Protein 1BX7 (pdb70)

Sequence (51 aa):
GNTCGGETCSAAQVCLKGKCVCNEVHCRIRCKYGLKKDENGCEYPCSCAKA

CATH classification: 2.10.22.10

Radius of gyration: 12.62 Å; C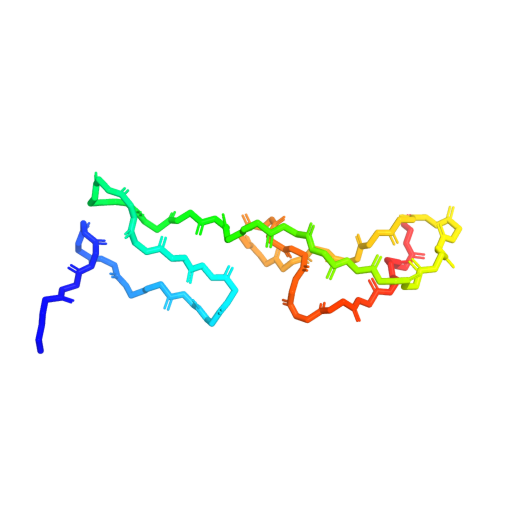α contacts (8 Å, |Δi|>4): 71; chains: 1; bounding box: 30×35×16 Å

Structure (mmCIF, N/CA/C/O backbone):
data_1BX7
#
_entry.id   1BX7
#
_cell.length_a   37.713
_cell.length_b   37.713
_cell.length_c   67.812
_cell.angle_alpha   90.00
_cell.angle_beta   90.00
_cell.angle_gamma   90.00
#
_symmetry.space_group_name_H-M   'P 43 21 2'
#
loop_
_entity.id
_entity.type
_entity.pdbx_description
1 polymer HIRUSTASIN
2 non-polymer 'SULFATE ION'
3 water water
#
loop_
_atom_site.group_PDB
_atom_site.id
_atom_site.type_symbol
_atom_site.label_atom_id
_atom_site.label_alt_id
_atom_site.label_comp_id
_atom_site.label_asym_id
_atom_site.label_entity_id
_atom_site.label_seq_id
_atom_site.pdbx_PDB_ins_code
_atom_site.Cartn_x
_atom_site.Cartn_y
_atom_site.Cartn_z
_atom_site.occupancy
_atom_site.B_iso_or_equiv
_atom_site.auth_seq_id
_atom_site.auth_comp_id
_atom_site.auth_asym_id
_atom_site.auth_atom_id
_atom_site.pdbx_PDB_model_num
ATOM 1 N N . GLY A 1 3 ? 46.621 -12.040 -25.886 1.00 68.79 3 GLY A N 1
ATOM 2 C CA . GLY A 1 3 ? 47.272 -12.399 -24.624 1.00 59.21 3 GLY A CA 1
ATOM 3 C C . GLY A 1 3 ? 46.781 -11.500 -23.505 1.00 58.49 3 GLY A C 1
ATOM 4 O O . GLY A 1 3 ? 45.844 -10.744 -23.812 1.00 48.85 3 GLY A O 1
ATOM 5 N N . ASN A 1 4 ? 47.353 -11.502 -22.297 1.00 41.83 4 ASN A N 1
ATOM 6 C CA . ASN A 1 4 ? 46.779 -10.619 -21.269 1.00 29.17 4 ASN A CA 1
ATOM 7 C C . ASN A 1 4 ? 47.188 -9.169 -21.422 1.00 31.83 4 ASN A C 1
ATOM 8 O O . ASN A 1 4 ? 48.227 -8.670 -21.831 1.00 35.08 4 ASN A O 1
ATOM 13 N N . THR A 1 5 ? 46.246 -8.318 -20.976 1.00 28.89 5 THR A N 1
ATOM 14 C CA . THR A 1 5 ? 46.743 -6.947 -20.855 1.00 28.78 5 THR A CA 1
ATOM 15 C C . THR A 1 5 ? 47.479 -6.868 -19.516 1.00 33.41 5 THR A C 1
ATOM 16 O O . THR A 1 5 ? 47.545 -7.797 -18.721 1.00 33.04 5 THR A O 1
ATOM 20 N N . CYS A 1 6 ? 47.916 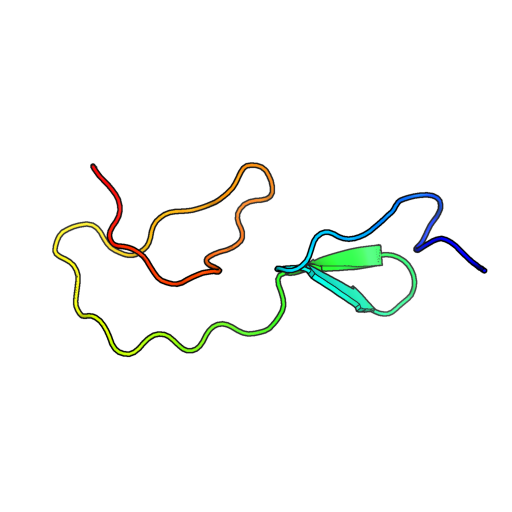-5.673 -19.214 1.00 28.40 6 CYS A N 1
ATOM 21 C CA . CYS A 1 6 ? 48.600 -5.375 -17.996 1.00 23.73 6 CYS A CA 1
ATOM 22 C C . CYS A 1 6 ? 47.639 -4.552 -17.138 1.00 26.05 6 CYS A C 1
ATOM 23 O O . CYS A 1 6 ? 47.467 -3.385 -17.467 1.00 25.10 6 CYS A O 1
ATOM 26 N N . GLY A 1 7 ? 47.015 -5.188 -16.155 1.00 32.44 7 GLY A N 1
ATOM 27 C CA . GLY A 1 7 ? 45.985 -4.499 -15.408 1.00 38.45 7 GLY A CA 1
ATOM 28 C C . GLY A 1 7 ? 44.913 -3.969 -16.337 1.00 41.87 7 GLY A C 1
ATOM 29 O O . GLY A 1 7 ? 44.371 -2.905 -16.021 1.00 49.45 7 GLY A O 1
ATOM 30 N N . GLY A 1 8 ? 44.619 -4.591 -17.477 1.00 40.24 8 GLY A N 1
ATOM 31 C CA . GLY A 1 8 ? 43.588 -4.090 -18.370 1.00 34.40 8 GLY A CA 1
ATOM 32 C C . GLY A 1 8 ? 44.021 -3.078 -19.414 1.00 26.75 8 GLY A C 1
ATOM 33 O O . GLY A 1 8 ? 43.210 -2.604 -20.211 1.00 31.75 8 GLY A O 1
ATOM 34 N N . GLU A 1 9 ? 45.315 -2.751 -19.448 1.00 27.27 9 GLU A N 1
ATOM 35 C CA . GLU A 1 9 ? 45.884 -1.747 -20.317 1.00 21.75 9 GLU A CA 1
ATOM 36 C C . GLU A 1 9 ? 47.001 -2.387 -21.145 1.00 18.29 9 GLU A C 1
ATOM 37 O O . GLU A 1 9 ? 47.590 -3.408 -20.757 1.00 22.65 9 GLU A O 1
ATOM 47 N N . THR A 1 10 ? 47.334 -1.778 -22.253 1.00 17.68 10 THR A N 1
ATOM 48 C CA . THR A 1 10 ? 48.488 -2.144 -23.049 1.00 14.00 10 THR A CA 1
ATOM 49 C C . THR A 1 10 ? 49.643 -1.219 -22.673 1.00 13.44 10 THR A C 1
ATOM 50 O O . THR A 1 10 ? 49.520 -0.007 -22.789 1.00 14.71 10 THR A O 1
ATOM 54 N N . CYS A 1 11 ? 50.779 -1.749 -22.273 1.00 13.40 11 CYS A N 1
ATOM 55 C CA . CYS A 1 11 ? 51.946 -0.908 -21.952 1.00 11.17 11 CYS A CA 1
ATOM 56 C C . CYS A 1 11 ? 52.583 -0.486 -23.266 1.00 12.26 11 CYS A C 1
ATOM 57 O O . CYS A 1 11 ? 52.680 -1.248 -24.217 1.00 15.18 11 CYS A O 1
ATOM 60 N N . SER A 1 12 ? 53.058 0.752 -23.292 1.00 10.96 12 SER A N 1
ATOM 61 C CA . SER A 1 12 ? 53.825 1.213 -24.450 1.00 8.88 12 SER A CA 1
ATOM 62 C C . SER A 1 12 ? 55.216 0.639 -24.431 1.00 9.19 12 SER A C 1
ATOM 63 O O . SER A 1 12 ? 55.648 -0.055 -23.507 1.00 11.04 12 SER A O 1
ATOM 66 N N . ALA A 1 13 ? 55.953 0.892 -25.518 1.00 8.65 13 ALA A N 1
ATOM 67 C CA . ALA A 1 13 ? 57.320 0.352 -25.624 1.00 10.84 13 ALA A CA 1
ATOM 68 C C . ALA A 1 13 ? 58.241 0.787 -24.516 1.00 10.00 13 ALA A C 1
ATOM 69 O O . ALA A 1 13 ? 59.270 0.174 -24.198 1.00 13.25 13 ALA A O 1
ATOM 71 N N . ALA A 1 14 ? 58.079 1.962 -23.965 1.00 9.53 14 ALA A N 1
ATOM 72 C CA . ALA A 1 14 ? 58.761 2.560 -22.851 1.00 9.63 14 ALA A CA 1
ATOM 73 C C . ALA A 1 14 ? 58.399 1.973 -21.490 1.00 8.82 14 ALA A C 1
ATOM 74 O O . ALA A 1 14 ? 59.087 2.201 -20.493 1.00 10.45 14 ALA A O 1
ATOM 76 N N . GLN A 1 15 ? 57.292 1.272 -21.404 1.00 9.27 15 GLN A N 1
ATOM 77 C CA . GLN A 1 15 ? 56.764 0.723 -20.140 1.00 10.11 15 GLN A CA 1
ATOM 78 C C . GLN A 1 15 ? 57.007 -0.767 -20.077 1.00 10.06 15 GLN A C 1
ATOM 79 O O . GLN A 1 15 ? 57.277 -1.469 -21.074 1.00 12.87 15 GLN A O 1
ATOM 85 N N . VAL A 1 16 ? 56.912 -1.272 -18.858 1.00 11.55 16 VAL A N 1
ATOM 86 C CA . VAL A 1 16 ? 56.982 -2.713 -18.522 1.00 11.27 16 VAL A CA 1
ATOM 87 C C . VAL A 1 16 ? 55.810 -2.987 -17.595 1.00 11.15 16 VAL A C 1
ATOM 88 O O . VAL A 1 16 ? 55.419 -2.140 -16.790 1.00 11.50 16 VAL A O 1
ATOM 92 N N . CYS A 1 17 ? 55.295 -4.208 -17.625 1.00 13.85 17 CYS A N 1
ATOM 93 C CA . CYS A 1 17 ? 54.220 -4.587 -16.726 1.00 13.45 17 CYS A CA 1
ATOM 94 C C . CYS A 1 17 ? 54.797 -5.224 -15.463 1.00 13.99 17 CYS A C 1
ATOM 95 O O . CYS A 1 17 ? 55.423 -6.284 -15.585 1.00 15.97 17 CYS A O 1
ATOM 98 N N . LEU A 1 18 ? 54.664 -4.517 -14.344 1.00 14.16 18 LEU A N 1
ATOM 99 C CA . LEU A 1 18 ? 55.178 -5.032 -13.071 1.00 15.24 18 LEU A CA 1
ATOM 100 C C . LEU A 1 18 ? 54.040 -5.038 -12.085 1.00 17.26 18 LEU A C 1
ATOM 101 O O . LEU A 1 18 ? 53.395 -3.997 -11.889 1.00 18.81 18 LEU A O 1
ATOM 106 N N . LYS A 1 19 ? 53.835 -6.185 -11.447 1.00 21.22 19 LYS A N 1
ATOM 107 C CA . LYS A 1 19 ? 52.773 -6.351 -10.458 1.00 23.19 19 LYS A CA 1
ATOM 108 C C . LYS A 1 19 ? 51.464 -5.839 -11.015 1.00 24.54 19 LYS A C 1
ATOM 109 O O . LYS A 1 19 ? 50.701 -5.243 -10.270 1.00 26.89 19 LYS A O 1
ATOM 115 N N . GLY A 1 20 ? 51.262 -6.151 -12.293 1.00 23.48 20 GLY A N 1
ATOM 11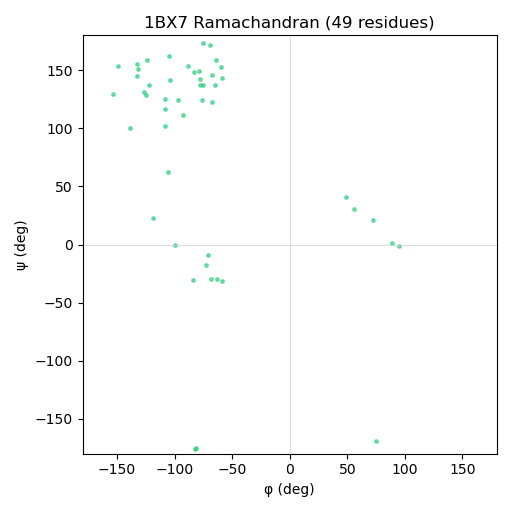6 C CA . GLY A 1 20 ? 49.970 -5.864 -12.914 1.00 25.70 20 GLY A CA 1
ATOM 117 C C . GLY A 1 20 ? 49.664 -4.412 -13.193 1.00 25.60 20 GLY A C 1
ATOM 118 O O . GLY A 1 20 ? 48.511 -4.031 -13.459 1.00 27.31 20 GLY A O 1
ATOM 119 N N . LYS A 1 21 ? 50.711 -3.605 -13.266 1.00 19.58 21 LYS A N 1
ATOM 120 C CA . LYS A 1 21 ? 50.547 -2.218 -13.736 1.00 17.84 21 LYS A CA 1
ATOM 121 C C . LYS A 1 21 ? 51.622 -1.893 -14.764 1.00 16.82 21 LYS A C 1
ATOM 122 O O . LYS A 1 21 ? 52.780 -2.305 -14.618 1.00 15.77 21 LYS A O 1
ATOM 126 N N . CYS A 1 22 ? 51.261 -1.078 -15.750 1.00 14.23 22 CYS A N 1
ATOM 127 C CA . CYS A 1 22 ? 52.265 -0.512 -16.638 1.00 12.51 22 CYS A CA 1
ATOM 128 C C . CYS A 1 22 ? 53.000 0.618 -15.941 1.00 12.26 22 CYS A C 1
ATOM 129 O O . CYS A 1 22 ? 52.409 1.562 -15.490 1.00 13.77 22 CYS A O 1
ATOM 132 N N . VAL A 1 23 ? 54.329 0.484 -15.902 1.00 10.99 23 VAL A N 1
ATOM 133 C CA . VAL A 1 23 ? 55.222 1.473 -15.319 1.00 10.32 23 VAL A CA 1
ATOM 134 C C . VAL A 1 23 ? 56.354 1.742 -16.262 1.00 9.20 23 VAL A C 1
ATOM 135 O O . VAL A 1 23 ? 56.683 0.922 -17.126 1.00 9.96 23 VAL A O 1
ATOM 139 N N . CYS A 1 24 ? 56.955 2.911 -16.145 1.00 10.70 24 CYS A N 1
ATOM 140 C CA . CYS A 1 24 ? 58.128 3.183 -17.001 1.00 9.43 24 CYS A CA 1
ATOM 141 C C . CYS A 1 24 ? 59.251 2.238 -16.622 1.00 9.67 24 CYS A C 1
ATOM 142 O O . CYS A 1 24 ? 59.463 1.986 -15.465 1.00 10.20 24 CYS A O 1
ATOM 145 N N . ASN A 1 25 ? 59.924 1.696 -17.668 1.00 10.25 25 ASN A N 1
ATOM 146 C CA . ASN A 1 25 ? 61.092 0.868 -17.364 1.00 10.07 25 ASN A CA 1
ATOM 147 C C . ASN A 1 25 ? 62.219 1.754 -16.807 1.00 10.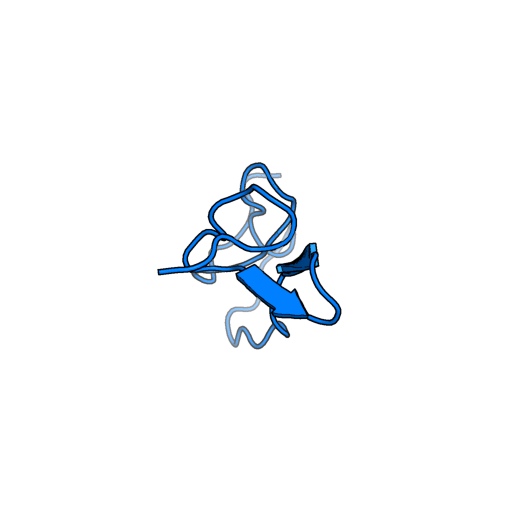28 25 ASN A C 1
ATOM 148 O O . ASN A 1 25 ? 62.164 2.981 -16.774 1.00 11.42 25 ASN A O 1
ATOM 153 N N . GLU A 1 26 ? 63.266 1.104 -16.343 1.00 12.38 26 GLU A N 1
ATOM 154 C CA . GLU A 1 26 ? 64.406 1.837 -15.858 1.00 12.50 26 GLU A CA 1
ATOM 155 C C . GLU A 1 26 ? 64.966 2.705 -16.988 1.00 11.21 26 GLU A C 1
ATOM 156 O O . GLU A 1 26 ? 64.768 2.414 -18.162 1.00 13.38 26 GLU A O 1
ATOM 166 N N . VAL A 1 27 ? 65.588 3.796 -16.582 1.00 12.90 27 VAL A N 1
ATOM 167 C CA . VAL A 1 27 ? 66.095 4.799 -17.516 1.00 11.71 27 VAL A CA 1
ATOM 168 C C . VAL A 1 27 ? 67.629 4.765 -17.573 1.00 12.40 27 VAL A C 1
ATOM 169 O O . VAL A 1 27 ? 68.286 4.829 -16.540 1.00 13.02 27 VAL A O 1
ATOM 173 N N . HIS A 1 28 ? 68.101 4.611 -18.789 1.00 14.08 28 HIS A N 1
ATOM 174 C CA . HIS A 1 28 ? 69.546 4.649 -19.038 1.00 16.18 28 HIS A CA 1
ATOM 175 C C . HIS A 1 28 ? 69.749 5.432 -20.320 1.00 15.07 28 HIS A C 1
ATOM 176 O O . HIS A 1 28 ? 69.394 4.906 -21.368 1.00 18.13 28 HIS A O 1
ATOM 183 N N . CYS A 1 29 ? 70.118 6.686 -20.174 1.00 12.59 29 CYS A N 1
ATOM 184 C CA . CYS A 1 29 ? 70.368 7.543 -21.322 1.00 11.10 29 CYS A CA 1
ATOM 185 C C . CYS A 1 29 ? 71.755 8.151 -21.183 1.00 10.49 29 CYS A C 1
ATOM 186 O O . CYS A 1 29 ? 72.056 8.817 -20.190 1.00 13.03 29 CYS A O 1
ATOM 189 N N . ARG A 1 30 ? 72.519 8.061 -22.254 1.00 10.89 30 ARG A N 1
ATOM 190 C CA . ARG A 1 30 ? 73.863 8.607 -22.258 1.00 12.38 30 ARG A CA 1
ATOM 191 C C . ARG A 1 30 ? 73.885 10.107 -22.593 1.00 9.78 30 ARG A C 1
ATOM 192 O O . ARG A 1 30 ? 74.774 10.792 -22.131 1.00 12.00 30 ARG A O 1
ATOM 207 N N . ILE A 1 31 ? 72.940 10.567 -23.389 1.00 9.82 31 ILE A N 1
ATOM 208 C CA . ILE A 1 31 ? 72.961 11.993 -23.743 1.00 9.32 31 ILE A CA 1
ATOM 209 C C . ILE A 1 31 ? 72.878 12.888 -22.510 1.00 9.71 31 ILE A C 1
ATOM 210 O O . ILE A 1 31 ? 72.153 12.609 -21.552 1.00 10.84 31 ILE A O 1
ATOM 215 N N . ARG A 1 32 ? 73.627 14.006 -22.597 1.00 9.32 32 ARG A N 1
ATOM 216 C CA . ARG A 1 32 ? 73.649 15.041 -21.573 1.00 9.22 32 ARG A CA 1
ATOM 217 C C . ARG A 1 32 ? 72.925 16.266 -22.121 1.00 8.60 32 ARG A C 1
ATOM 218 O O . ARG A 1 32 ? 73.306 16.817 -23.133 1.00 10.67 32 ARG A O 1
ATOM 226 N N . CYS A 1 33 ? 71.827 16.625 -21.483 1.00 9.28 33 CYS A N 1
ATOM 227 C CA . CYS A 1 33 ? 70.879 17.592 -21.978 1.00 8.56 33 CYS A CA 1
ATOM 228 C C . CYS A 1 33 ? 70.682 18.755 -21.009 1.00 8.95 33 CYS A C 1
ATOM 229 O O . CYS A 1 33 ? 70.469 18.599 -19.816 1.00 10.16 33 CYS A O 1
ATOM 232 N N . LYS A 1 34 ? 70.628 19.973 -21.603 1.00 9.77 34 LYS A N 1
ATOM 233 C CA . LYS A 1 34 ? 70.502 21.199 -20.816 1.00 10.19 34 LYS A CA 1
ATOM 234 C C . LYS A 1 34 ? 69.206 21.288 -20.030 1.00 10.39 34 LYS A C 1
ATOM 235 O O . LYS A 1 34 ? 69.219 21.931 -18.954 1.00 11.47 34 LYS A O 1
ATOM 241 N N . TYR A 1 35 ? 68.145 20.700 -20.500 1.00 9.14 35 TYR A N 1
ATOM 242 C CA . TYR A 1 35 ? 66.876 20.686 -19.789 1.00 10.43 35 TYR A CA 1
ATOM 243 C C . TYR A 1 35 ? 66.463 19.256 -19.469 1.00 11.33 35 TYR A C 1
ATOM 244 O O . TYR A 1 35 ? 65.277 18.985 -19.275 1.00 11.03 35 TYR A O 1
ATOM 253 N N . GLY A 1 36 ? 67.391 18.320 -19.414 1.00 10.34 36 GLY A N 1
ATOM 254 C CA . GLY A 1 36 ? 67.035 16.951 -19.090 1.00 9.83 36 GLY A CA 1
ATOM 255 C C . GLY A 1 36 ? 66.358 16.244 -20.245 1.00 10.22 36 GLY A C 1
ATOM 256 O O . GLY A 1 36 ? 66.362 16.710 -21.397 1.00 9.73 36 GLY A O 1
ATOM 257 N N . LEU A 1 37 ? 65.798 15.078 -19.976 1.00 10.57 37 LEU A N 1
ATOM 258 C CA . LEU A 1 37 ? 65.272 14.211 -21.003 1.00 10.28 37 LEU A CA 1
ATOM 259 C C . LEU A 1 37 ? 63.822 14.537 -21.321 1.00 10.55 37 LEU A C 1
ATOM 260 O O . LEU A 1 37 ? 63.063 14.967 -20.440 1.00 12.07 37 LEU A O 1
ATOM 265 N N . LYS A 1 38 ? 63.403 14.235 -22.528 1.00 11.88 38 LYS A N 1
ATOM 266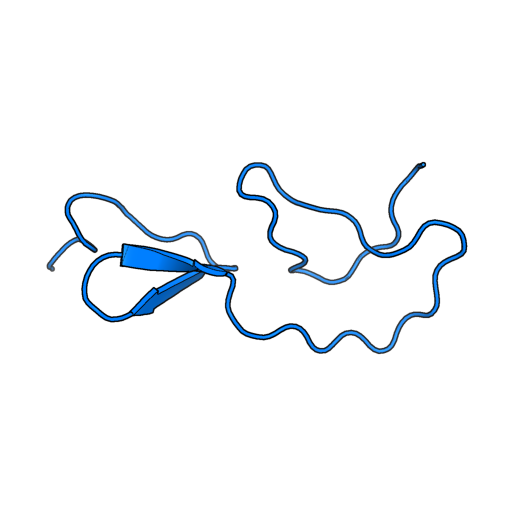 C CA . LYS A 1 38 ? 62.014 14.377 -22.961 1.00 11.47 38 LYS A CA 1
ATOM 267 C C . LYS A 1 38 ? 61.171 13.256 -22.374 1.00 11.39 38 LYS A C 1
ATOM 268 O O . LYS A 1 38 ? 61.546 12.097 -22.374 1.00 14.56 38 LYS A O 1
ATOM 274 N N . LYS A 1 39 ? 59.976 13.617 -21.900 1.00 11.36 39 LYS A N 1
ATOM 275 C CA . LYS A 1 39 ? 59.017 12.665 -21.369 1.00 11.14 39 LYS A CA 1
ATOM 276 C C . LYS A 1 39 ? 57.889 12.412 -22.378 1.00 11.14 39 LYS A C 1
ATOM 277 O O . LYS A 1 39 ? 57.484 13.348 -23.030 1.00 13.06 39 LYS A O 1
ATOM 283 N N . ASP A 1 40 ? 57.460 11.149 -22.458 1.00 9.14 40 ASP A N 1
ATOM 284 C CA . ASP A 1 40 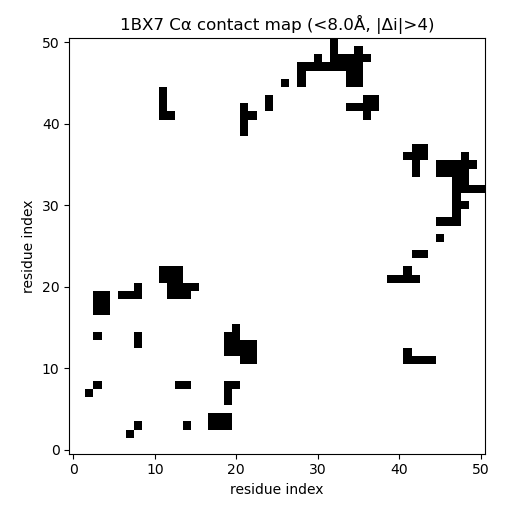? 56.261 10.853 -23.220 1.00 9.57 40 ASP A CA 1
ATOM 285 C C . ASP A 1 40 ? 55.037 11.145 -22.356 1.00 8.88 40 ASP A C 1
ATOM 286 O O . ASP A 1 40 ? 55.152 11.684 -21.276 1.00 10.54 40 ASP A O 1
ATOM 291 N N . GLU A 1 41 ? 53.872 10.821 -22.888 1.00 9.66 41 GLU A N 1
ATOM 292 C CA . GLU A 1 41 ? 52.641 11.181 -22.198 1.00 10.09 41 GLU A CA 1
ATOM 293 C C . GLU A 1 41 ? 52.379 10.398 -20.947 1.00 11.81 41 GLU A C 1
ATOM 294 O O . GLU A 1 41 ? 51.479 10.797 -20.202 1.00 14.16 41 GLU A O 1
ATOM 300 N N . ASN A 1 42 ? 53.157 9.355 -20.685 1.00 11.36 42 ASN A N 1
ATOM 301 C CA . ASN A 1 42 ? 53.066 8.668 -19.409 1.00 11.51 42 ASN A CA 1
ATOM 302 C C . ASN A 1 42 ? 54.180 9.099 -18.439 1.00 12.74 42 ASN A C 1
ATOM 303 O O . ASN A 1 42 ? 54.296 8.610 -17.316 1.00 17.17 42 ASN A O 1
ATOM 308 N N . GLY A 1 43 ? 55.058 10.011 -18.904 1.00 10.39 43 GLY A N 1
ATOM 309 C CA . GLY A 1 43 ? 56.170 10.416 -18.092 1.00 10.63 43 GLY A CA 1
ATOM 310 C C . GLY A 1 43 ? 57.447 9.668 -18.358 1.00 9.14 43 GLY A C 1
ATOM 311 O O . GLY A 1 43 ? 58.498 9.996 -17.731 1.00 10.51 43 GLY A O 1
ATOM 312 N N . CYS A 1 44 ? 57.458 8.693 -19.268 1.00 9.17 44 CYS A N 1
ATOM 313 C CA . CYS A 1 44 ? 58.642 7.896 -19.465 1.00 9.03 44 CYS A CA 1
ATOM 314 C C . CYS A 1 44 ? 59.640 8.587 -20.402 1.00 9.11 44 CYS A C 1
ATOM 315 O O . CYS A 1 44 ? 59.260 9.312 -21.312 1.00 9.37 44 CYS A O 1
ATOM 318 N N . GLU A 1 45 ? 60.913 8.317 -20.151 1.00 13.13 45 GLU A N 1
ATOM 319 C CA . GLU A 1 45 ? 62.028 8.901 -20.864 1.00 13.43 45 GLU A CA 1
ATOM 320 C C . GLU A 1 45 ? 62.675 7.912 -21.813 1.00 13.37 45 GLU A C 1
ATOM 321 O O . GLU A 1 45 ? 63.788 7.460 -21.633 1.00 14.65 45 GLU A O 1
ATOM 332 N N . TYR A 1 46 ? 61.932 7.441 -22.806 1.00 21.70 46 TYR A N 1
ATOM 333 C CA . TYR A 1 46 ? 62.313 6.419 -23.762 1.00 20.66 46 TYR A CA 1
ATOM 334 C C . TYR A 1 46 ? 61.525 6.635 -25.055 1.00 28.86 46 TYR A C 1
ATOM 335 O O . TYR A 1 46 ? 60.338 6.870 -25.045 1.00 54.94 46 TYR A O 1
ATOM 344 N N . PRO A 1 47 ? 62.142 6.681 -26.203 1.00 20.82 47 PRO A N 1
ATOM 345 C CA . PRO A 1 47 ? 63.579 6.731 -26.430 1.00 16.07 47 PRO A CA 1
ATOM 346 C 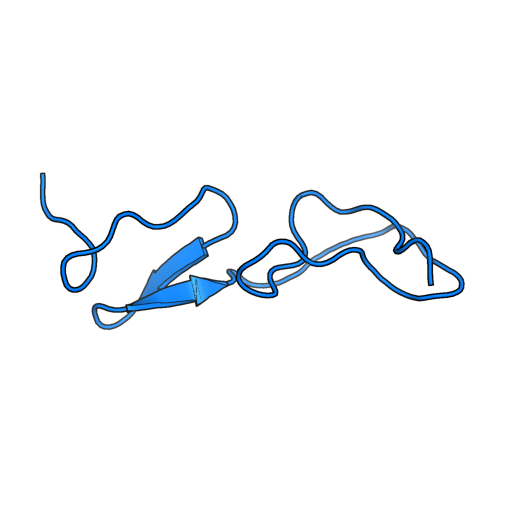C . PRO A 1 47 ? 64.218 8.032 -25.859 1.00 15.28 47 PRO A C 1
ATOM 347 O O . PRO A 1 47 ? 63.503 8.954 -25.492 1.00 17.21 47 PRO A O 1
ATOM 351 N N . CYS A 1 48 ? 65.519 7.940 -25.637 1.00 13.36 48 CYS A N 1
ATOM 352 C CA . CYS A 1 48 ? 66.274 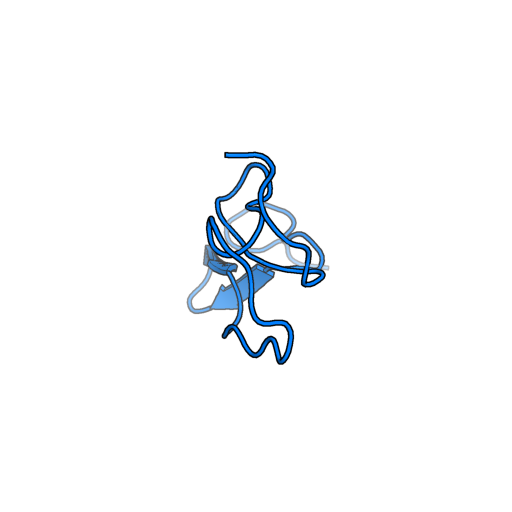9.045 -25.042 1.00 11.98 48 CYS A CA 1
ATOM 353 C C . CYS A 1 48 ? 66.323 10.216 -26.020 1.00 12.80 48 CYS A C 1
ATOM 354 O O . CYS A 1 48 ? 66.869 10.084 -27.108 1.00 14.49 48 CYS A O 1
ATOM 357 N N . SER A 1 49 ? 65.838 11.383 -25.598 1.00 12.57 49 SER A N 1
ATOM 358 C CA . SER A 1 49 ? 65.906 12.627 -26.364 1.00 12.06 49 SER A CA 1
ATOM 359 C C . SER A 1 49 ? 65.990 13.781 -25.377 1.00 11.80 49 SER A C 1
ATOM 360 O O . SER A 1 49 ? 65.492 13.650 -24.250 1.00 12.93 49 SER A O 1
ATOM 363 N N . CYS A 1 50 ? 66.571 14.903 -25.738 1.00 12.65 50 CYS A N 1
ATOM 364 C CA . CYS A 1 50 ? 66.629 16.074 -24.854 1.00 11.19 50 CYS A CA 1
ATOM 365 C C . CYS A 1 50 ? 65.280 16.776 -24.872 1.00 14.26 50 CYS A C 1
ATOM 366 O O . CYS A 1 50 ? 64.709 16.970 -25.982 1.00 16.38 50 CYS A O 1
ATOM 369 N N . ALA A 1 51 ? 64.823 17.177 -23.709 1.00 11.80 51 ALA A N 1
ATOM 370 C CA . ALA A 1 51 ? 63.614 17.963 -23.591 1.00 12.10 51 ALA A CA 1
ATOM 371 C C . ALA A 1 51 ? 63.763 19.354 -24.186 1.00 15.70 51 ALA A C 1
ATOM 372 O O . ALA A 1 51 ? 64.870 19.904 -24.161 1.00 14.99 51 ALA A O 1
ATOM 374 N N . LYS A 1 52 ? 62.665 19.871 -24.761 1.00 22.62 52 LYS A N 1
ATOM 375 C CA . LYS A 1 52 ? 62.680 21.201 -25.328 1.00 28.85 52 LYS A CA 1
ATOM 376 C C . LYS A 1 52 ? 62.816 22.273 -24.250 1.00 34.79 52 LYS A C 1
ATOM 377 O O . LYS A 1 52 ? 63.406 23.299 -24.618 1.00 41.98 52 LYS A O 1
ATOM 383 N N . ALA A 1 53 ? 62.352 22.102 -23.032 1.00 29.78 53 ALA A N 1
ATOM 384 C CA . ALA A 1 53 ? 62.313 23.010 -21.912 1.00 43.55 53 ALA A CA 1
ATOM 385 C C . ALA A 1 53 ? 60.908 23.563 -21.561 1.00 65.86 53 ALA A C 1
ATOM 386 O O . ALA A 1 53 ? 60.814 24.560 -20.815 1.00 65.75 53 ALA A O 1
#

Foldseek 3Di:
DDDQLNHNADPQWDRDPRDTDGDDDDDDDDEPQAFDADPVGGRPPTDHDPD

Nearest PDB structures (foldseek):
  1bx8-assembly1_A  TM=1.013E+00  e=8.460E-09  Hirudo medicinalis
  1hia-assembly2_J  TM=7.287E-01  e=7.623E-07  Hirudo medicinalis
  1c9t-assembly1_G  TM=7.110E-01  e=6.299E-04  Hirudo medicinalis
  3bg4-assembly1_D  TM=7.552E-01  e=1.259E-03  Hirudo nipponia
  1c9p-assembly1_B  TM=7.158E-01  e=2.348E-03  Hirudo medicinalis

Secondary structure (DSSP, 8-state):
---BTTBPPPTTEEEETTEEEEPP-------TT-BPP-TTS---S--B---

Solvent-accessible surface area: 4180 Å² total; per-residue (Å²): 130,154,64,10,63,56,115,121,34,50,99,6,30,41,61,99,216,44,70,26,56,48,74,136,66,148,36,196,77,189,28,171,112,34,48,80,132,45,174,89,21,2,38,126,103,52,43,58,26,178,103

B-factor: mean 20.12, std 11.88, range [7.58, 68.79]

Organism: Hirudo medicinalis (NCBI:txid6421)

InterPro domains:
  IPR004094 Antistasin-like domain [PF02822] (24-50)
  IPR004094 Antistasin-like domain [PS51252] (24-50)
  IPR008086 Proteinase inhibitor I15, leech antistasin [PR01706] (1-19)
  IPR008086 Proteinase inhibitor I15, leech antistasin [PR01706] (29-44)
  IPR011061 Hirudin/antistatin [SSF57262] (3-53)